Protein AF-A0AAU0L8W1-F1 (afdb_monomer)

Mean predicted aligned error: 10.15 Å

Nearest PDB structures (foldseek):
  1zbd-assembly1_B  TM=4.001E-01  e=3.201E+00  Rattus norvegicus
  7f5s-assembly1_LW  TM=3.213E-01  e=2.603E+00  Homo sapiens
  1t07-assembly1_A  TM=4.111E-01  e=8.411E+00  Pseudomonas aeruginosa

Secondary structure (DSSP, 8-state):
-----EEE-TTT--EEESSTTTEEE-TTSTTSEEEEEHHHHHHHHHHHHHHTTTS--HHHHHHHHHHHS--------

Sequence (77 aa):
MATASEKVCTTCGEPWPADEGFFRALVKSPDGLADQCNACVCDKYRRYRKRNHSRPRITDTLASIWMQHPVATASTA

Solvent-accessible surface area (backbone atoms only — not comparable to full-atom values): 4835 Å² total; per-residue (Å²): 133,86,78,73,52,72,40,60,18,79,79,80,67,52,75,40,59,66,39,68,91,41,18,46,78,26,84,90,36,97,81,36,40,46,61,47,32,47,69,60,52,52,50,51,54,51,53,50,47,68,76,44,67,86,61,78,50,74,66,58,54,49,52,52,55,62,71,69,50,73,80,79,87,69,86,81,137

Radius of gyration: 21.56 Å; Cα contacts (8 Å, |Δi|>4): 63; chains: 1; bounding box: 66×21×51 Å

pLDDT: mean 83.85, std 14.07, range [41.0, 97.19]

Foldseek 3Di:
DDPQDWAAAPPPRDIDGPDCQFFPQDCPDPSRTDNHTPVVVVVVVVVVCVVPVVDDDVVNVVVVVVVPDDPPPDDDD

Structure (mmCIF, N/CA/C/O backbone):
data_AF-A0AAU0L8W1-F1
#
_entry.id   AF-A0AAU0L8W1-F1
#
loop_
_atom_site.group_PDB
_atom_site.id
_atom_site.type_symbol
_atom_site.label_atom_id
_atom_site.label_alt_id
_atom_site.label_comp_id
_atom_site.label_asym_id
_atom_site.label_entity_id
_atom_site.label_seq_id
_atom_site.pdbx_PDB_ins_code
_atom_site.Cartn_x
_atom_site.Cartn_y
_atom_site.Cartn_z
_atom_site.occupancy
_atom_site.B_iso_or_equiv
_atom_site.auth_seq_id
_atom_site.auth_comp_id
_atom_site.auth_asym_id
_atom_site.auth_atom_id
_atom_site.pdbx_PDB_model_num
ATOM 1 N N . MET A 1 1 ? -0.761 -2.119 29.708 1.00 41.00 1 MET A N 1
ATOM 2 C CA . MET A 1 1 ? -1.383 -2.914 28.629 1.00 41.00 1 MET A CA 1
ATOM 3 C C . MET A 1 1 ? -1.756 -1.942 27.526 1.00 41.00 1 MET A C 1
ATOM 5 O O . MET A 1 1 ? -2.629 -1.120 27.756 1.00 41.00 1 MET A O 1
ATOM 9 N N . ALA A 1 2 ? -1.029 -1.934 26.406 1.00 52.12 2 ALA A N 1
ATOM 10 C CA . ALA A 1 2 ? -1.375 -1.075 25.277 1.00 52.12 2 ALA A CA 1
ATOM 11 C C . ALA A 1 2 ? -2.613 -1.670 24.596 1.00 52.12 2 ALA A C 1
ATOM 13 O O . ALA A 1 2 ? -2.554 -2.767 24.047 1.00 52.12 2 ALA A O 1
ATOM 14 N N . THR A 1 3 ? -3.746 -0.987 24.706 1.00 56.75 3 THR A N 1
ATOM 15 C CA . THR A 1 3 ? -4.950 -1.274 23.927 1.00 56.75 3 THR A CA 1
ATOM 16 C C . THR A 1 3 ? -4.621 -0.948 22.475 1.00 56.75 3 THR A C 1
ATOM 18 O O . THR A 1 3 ? -4.599 0.227 22.106 1.00 56.75 3 THR A O 1
ATOM 21 N N . ALA A 1 4 ? -4.257 -1.953 21.678 1.00 67.25 4 ALA A N 1
ATOM 22 C CA . ALA A 1 4 ? -3.999 -1.744 20.260 1.00 67.25 4 ALA A CA 1
ATOM 23 C C . ALA A 1 4 ? -5.278 -1.176 19.633 1.00 67.25 4 ALA A C 1
ATOM 25 O O . ALA A 1 4 ? -6.322 -1.822 19.668 1.00 67.25 4 ALA A O 1
ATOM 26 N N . SER A 1 5 ? -5.205 0.058 19.136 1.00 84.75 5 SER A N 1
ATOM 27 C CA . SER A 1 5 ? -6.303 0.648 18.376 1.00 84.75 5 SER A CA 1
ATOM 28 C C . SER A 1 5 ? -6.546 -0.232 17.150 1.00 84.75 5 SER A C 1
ATOM 30 O O . SER A 1 5 ? -5.584 -0.714 16.556 1.00 84.75 5 SER A O 1
ATOM 32 N N . GLU A 1 6 ? -7.794 -0.499 16.785 1.00 90.81 6 GLU A N 1
ATOM 33 C CA . GLU A 1 6 ? -8.126 -1.280 15.589 1.00 90.81 6 GLU A CA 1
ATOM 34 C C . GLU A 1 6 ? -8.404 -0.336 14.416 1.00 90.81 6 GLU A C 1
ATOM 36 O O . GLU A 1 6 ? -8.948 0.757 14.582 1.00 90.81 6 GLU A O 1
ATOM 41 N N . LYS A 1 7 ? -8.033 -0.753 13.207 1.00 92.31 7 LYS A N 1
ATOM 42 C CA . LYS A 1 7 ? -8.271 -0.021 11.965 1.00 92.31 7 LYS A CA 1
ATOM 43 C C . LYS A 1 7 ? -8.860 -0.951 10.916 1.00 92.31 7 LYS A C 1
ATOM 45 O O . LYS A 1 7 ? -8.390 -2.067 10.712 1.00 92.31 7 LYS A O 1
ATOM 50 N N . VAL A 1 8 ? -9.881 -0.471 10.212 1.00 95.38 8 VAL A N 1
ATOM 51 C CA . VAL A 1 8 ? -10.549 -1.227 9.147 1.00 95.38 8 VAL A CA 1
ATOM 52 C C . VAL A 1 8 ? -9.888 -0.933 7.806 1.00 95.38 8 VAL A C 1
ATOM 54 O O . VAL A 1 8 ? -9.718 0.224 7.420 1.00 95.38 8 VAL A O 1
ATOM 57 N N . CYS A 1 9 ? -9.524 -1.985 7.073 1.00 96.31 9 CYS A N 1
ATOM 58 C CA . CYS A 1 9 ? -8.991 -1.845 5.722 1.00 96.31 9 CYS A CA 1
ATOM 59 C C . CYS A 1 9 ? -10.093 -1.430 4.738 1.00 96.31 9 CYS A C 1
ATOM 61 O O . CYS A 1 9 ? -11.088 -2.134 4.581 1.00 96.31 9 CYS A O 1
ATOM 63 N N . THR A 1 10 ? -9.873 -0.362 3.970 1.00 95.69 10 THR A N 1
ATOM 64 C CA . THR A 1 10 ? -10.848 0.141 2.979 1.00 95.69 10 THR A CA 1
ATOM 65 C C . THR A 1 10 ? -11.064 -0.782 1.775 1.00 95.69 10 THR A C 1
ATOM 67 O O . THR A 1 10 ? -11.999 -0.580 1.007 1.00 95.69 10 THR A O 1
ATOM 70 N N . THR A 1 11 ? -10.197 -1.782 1.570 1.00 96.81 11 THR A N 1
ATOM 71 C CA . THR A 1 11 ? -10.273 -2.706 0.422 1.00 96.81 11 THR A CA 1
ATOM 72 C C . THR A 1 11 ? -10.895 -4.051 0.768 1.00 96.81 11 THR A C 1
ATOM 74 O O . THR A 1 11 ? -11.718 -4.539 0.000 1.00 96.81 11 THR A O 1
ATOM 77 N N . CYS A 1 12 ? -10.497 -4.671 1.883 1.00 96.56 12 CYS A N 1
ATOM 78 C CA . CYS A 1 12 ? -11.057 -5.962 2.292 1.00 96.56 12 CYS A CA 1
ATOM 79 C C . CYS A 1 12 ? -12.153 -5.842 3.355 1.00 96.56 12 CYS A C 1
ATOM 81 O O . CYS A 1 12 ? -12.851 -6.818 3.578 1.00 96.56 12 CYS A O 1
ATOM 83 N N . GLY A 1 13 ? -12.310 -4.684 4.006 1.00 95.81 13 GLY A N 1
ATOM 84 C CA . GLY A 1 13 ? -13.320 -4.463 5.049 1.00 95.81 13 GLY A CA 1
ATOM 85 C C . GLY A 1 13 ? -13.009 -5.116 6.399 1.00 95.81 13 GLY A C 1
ATOM 86 O O . GLY A 1 13 ? -13.755 -4.914 7.349 1.00 95.81 13 GLY A O 1
ATOM 87 N N . GLU A 1 14 ? -11.911 -5.863 6.501 1.00 94.75 14 GLU A N 1
ATOM 88 C CA . GLU A 1 14 ? -11.517 -6.549 7.735 1.00 94.75 14 GLU A CA 1
ATOM 89 C C . GLU A 1 14 ? -10.870 -5.579 8.743 1.00 94.75 14 GLU A C 1
ATOM 91 O O . GLU A 1 14 ? -10.027 -4.756 8.337 1.00 94.75 14 GLU A O 1
ATOM 96 N N . PRO A 1 15 ? -11.226 -5.675 10.039 1.00 93.75 15 PRO A N 1
ATOM 97 C CA . PRO A 1 15 ? -10.542 -4.968 11.111 1.00 93.75 15 PRO A CA 1
ATOM 98 C C . PRO A 1 15 ? -9.190 -5.629 11.405 1.00 93.75 15 PRO A C 1
ATOM 100 O O . PRO A 1 15 ? -9.087 -6.843 11.566 1.00 93.75 15 PRO A O 1
ATOM 103 N N . TRP A 1 16 ? -8.142 -4.816 11.490 1.00 93.00 16 TRP A N 1
ATOM 104 C CA . TRP A 1 16 ? -6.797 -5.244 11.863 1.00 93.00 16 TRP A CA 1
ATOM 105 C C . TRP A 1 16 ? -6.234 -4.318 12.939 1.00 93.00 16 TRP A C 1
ATOM 107 O O . TRP A 1 16 ? -6.644 -3.158 13.015 1.00 93.00 16 TRP A O 1
ATOM 117 N N . PRO A 1 17 ? -5.258 -4.770 13.739 1.00 92.44 17 PRO A N 1
ATOM 118 C CA . PRO A 1 17 ? -4.532 -3.879 14.634 1.00 92.44 17 PRO A CA 1
ATOM 119 C C . PRO A 1 17 ? -3.952 -2.691 13.852 1.00 92.44 17 PRO A C 1
ATOM 121 O O . PRO A 1 17 ? -3.331 -2.882 12.804 1.00 92.44 17 PRO A O 1
ATOM 124 N N . ALA A 1 18 ? -4.154 -1.470 14.346 1.00 91.38 18 ALA A N 1
ATOM 125 C CA . ALA A 1 18 ? -3.596 -0.230 13.809 1.00 91.38 18 ALA A CA 1
ATOM 126 C C . ALA A 1 18 ? -2.100 -0.134 14.152 1.00 91.38 18 ALA A C 1
ATOM 128 O O . ALA A 1 18 ? -1.651 0.753 14.873 1.00 91.38 18 ALA A O 1
ATOM 129 N N . ASP A 1 19 ? -1.348 -1.103 13.647 1.00 90.31 19 ASP A N 1
ATOM 130 C CA . ASP A 1 19 ? 0.081 -1.283 13.842 1.00 90.31 19 ASP A CA 1
ATOM 131 C C . ASP A 1 19 ? 0.797 -1.301 12.486 1.00 90.31 19 ASP A C 1
ATOM 133 O O . ASP A 1 19 ? 0.216 -1.669 11.454 1.00 90.31 19 ASP A O 1
ATOM 137 N N . GLU A 1 20 ? 2.079 -0.934 12.492 1.00 89.69 20 GLU A N 1
ATOM 138 C CA . GLU A 1 20 ? 2.916 -0.888 11.291 1.00 89.69 20 GLU A CA 1
ATOM 139 C C . GLU A 1 20 ? 3.104 -2.266 10.623 1.00 89.69 20 GLU A C 1
ATOM 141 O O . GLU A 1 20 ? 3.360 -2.358 9.417 1.00 89.69 20 GLU A O 1
ATOM 146 N N . GLY A 1 21 ? 2.904 -3.357 11.370 1.00 91.38 21 GLY A N 1
ATOM 147 C CA . GLY A 1 21 ? 2.894 -4.720 10.845 1.00 91.38 21 GLY A CA 1
ATOM 148 C C . GLY A 1 21 ? 1.730 -5.003 9.887 1.00 91.38 21 GLY A C 1
ATOM 149 O O . GLY A 1 21 ? 1.896 -5.745 8.912 1.00 91.38 21 GLY A O 1
ATOM 150 N N . PHE A 1 22 ? 0.565 -4.378 10.099 1.00 93.06 22 PHE A N 1
ATOM 151 C CA . PHE A 1 22 ? -0.638 -4.593 9.280 1.00 93.06 22 PHE A CA 1
ATOM 152 C C . PHE A 1 22 ? -0.900 -3.463 8.285 1.00 93.06 22 PHE A C 1
ATOM 154 O O . PHE A 1 22 ? -1.389 -3.723 7.179 1.00 93.06 22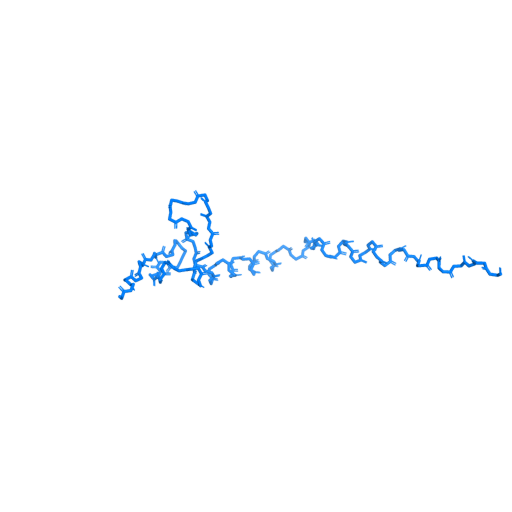 PHE A O 1
ATOM 161 N N . PHE A 1 23 ? -0.539 -2.232 8.639 1.00 94.94 23 PHE A N 1
ATOM 162 C CA . PHE A 1 23 ? -0.696 -1.049 7.801 1.00 94.94 23 PHE A CA 1
ATOM 163 C C . PHE A 1 23 ? 0.645 -0.346 7.647 1.00 94.94 23 PHE A C 1
ATOM 165 O O . PHE A 1 23 ? 1.300 -0.035 8.627 1.00 94.94 23 PHE A O 1
ATOM 172 N N . ARG A 1 24 ? 1.058 -0.015 6.422 1.00 94.12 24 ARG A N 1
ATOM 173 C CA . ARG A 1 24 ? 2.263 0.810 6.238 1.00 94.12 24 ARG A CA 1
ATOM 174 C C . ARG A 1 24 ? 2.112 2.181 6.904 1.00 94.12 24 ARG A C 1
ATOM 176 O O . ARG A 1 24 ? 1.042 2.794 6.824 1.00 94.12 24 ARG A O 1
ATOM 183 N N . ALA A 1 25 ? 3.220 2.706 7.415 1.00 94.38 25 ALA A N 1
ATOM 184 C CA . ALA A 1 25 ? 3.308 4.092 7.843 1.00 94.38 25 ALA A CA 1
ATOM 185 C C . ALA A 1 25 ? 3.006 5.046 6.671 1.00 94.38 25 ALA A C 1
ATOM 187 O O . ALA A 1 25 ? 3.517 4.903 5.554 1.00 94.38 25 ALA A O 1
ATOM 188 N N . LEU A 1 26 ? 2.145 6.026 6.925 1.00 93.62 26 LEU A N 1
ATOM 189 C CA . LEU A 1 26 ? 1.753 7.066 5.987 1.00 93.62 26 LEU A CA 1
ATOM 190 C C . LEU A 1 26 ? 1.623 8.398 6.727 1.00 93.62 26 LEU A C 1
ATOM 192 O O . LEU A 1 26 ? 0.550 8.758 7.201 1.00 93.62 26 LEU A O 1
ATOM 196 N N . VAL A 1 27 ? 2.710 9.171 6.739 1.00 90.81 27 VAL A N 1
ATOM 197 C CA . VAL A 1 27 ? 2.824 10.472 7.436 1.00 90.81 27 VAL A CA 1
ATOM 198 C C . VAL A 1 27 ? 1.737 11.476 7.031 1.00 90.81 27 VAL A C 1
ATOM 200 O O . VAL A 1 27 ? 1.367 12.348 7.804 1.00 90.81 27 VAL A O 1
ATOM 203 N N . LYS A 1 28 ? 1.201 11.357 5.811 1.00 90.75 28 LYS A N 1
ATOM 204 C CA . LYS A 1 28 ? 0.134 12.236 5.308 1.00 90.75 28 LYS A CA 1
ATOM 205 C C . LYS A 1 28 ? -1.249 11.930 5.890 1.00 90.75 28 LYS A C 1
ATOM 207 O O . LYS A 1 28 ? -2.168 12.710 5.673 1.00 90.75 28 LYS A O 1
ATOM 212 N N . SER A 1 29 ? -1.420 10.777 6.529 1.00 89.06 29 SER A N 1
ATOM 213 C CA . SER A 1 29 ? -2.693 10.386 7.132 1.00 89.06 29 SER A CA 1
ATOM 214 C C . SER A 1 29 ? -2.776 10.887 8.577 1.00 89.06 29 SER A C 1
ATOM 216 O O . SER A 1 29 ? -1.742 10.933 9.244 1.00 89.06 29 SER A O 1
ATOM 218 N N . PRO A 1 30 ? -3.977 11.233 9.072 1.00 85.75 30 PRO A N 1
ATOM 219 C CA . PRO A 1 30 ? -4.154 11.723 10.441 1.00 85.75 30 PRO A CA 1
ATOM 220 C C . PRO A 1 30 ? -3.659 10.720 11.494 1.00 85.75 30 PRO A C 1
ATOM 222 O O . PRO A 1 30 ? -3.076 11.133 12.490 1.00 85.75 30 PRO A O 1
ATOM 225 N N . ASP A 1 31 ? -3.807 9.417 11.231 1.00 85.75 31 ASP A N 1
ATOM 226 C CA . ASP A 1 31 ? -3.383 8.343 12.143 1.00 85.75 31 ASP A CA 1
ATOM 227 C C . ASP A 1 31 ? -1.942 7.868 11.897 1.00 85.75 31 ASP A C 1
ATOM 229 O O . ASP A 1 31 ? -1.492 6.900 12.504 1.00 85.75 31 ASP A O 1
ATOM 233 N N . GLY A 1 32 ? -1.233 8.460 10.932 1.00 91.88 32 GLY A N 1
ATOM 234 C CA . GLY A 1 32 ? 0.1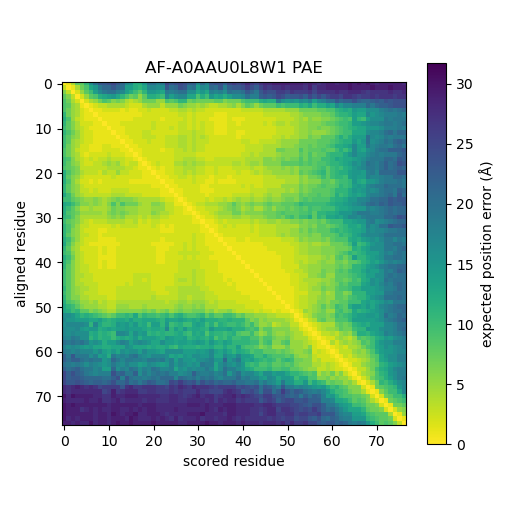07 8.016 10.542 1.00 91.88 32 GLY A CA 1
ATOM 235 C C . GLY A 1 32 ? 0.165 6.648 9.845 1.00 91.88 32 GLY A C 1
ATOM 236 O O . GLY A 1 32 ? 1.260 6.179 9.545 1.00 91.88 32 GLY A O 1
ATOM 237 N N . LEU A 1 33 ? -0.973 6.023 9.521 1.00 94.25 33 LEU A N 1
ATOM 238 C CA . LEU A 1 33 ? -1.080 4.706 8.883 1.00 94.25 33 LEU A CA 1
ATOM 239 C C . LEU A 1 33 ? -1.929 4.747 7.608 1.00 94.25 33 LEU A C 1
ATOM 241 O O . LEU A 1 33 ? -2.943 5.441 7.525 1.00 94.25 33 LEU A O 1
ATOM 245 N N . ALA A 1 34 ? -1.583 3.925 6.619 1.00 94.38 34 ALA A N 1
ATOM 246 C CA . ALA A 1 34 ? -2.373 3.795 5.397 1.00 94.38 34 ALA A CA 1
ATOM 247 C C . ALA A 1 34 ? -3.806 3.291 5.649 1.00 94.38 34 ALA A C 1
ATOM 249 O O . ALA A 1 34 ? -4.109 2.669 6.662 1.00 94.38 34 ALA A O 1
ATOM 25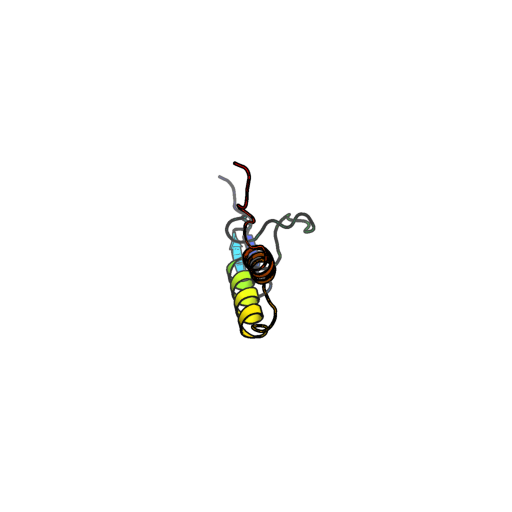0 N N . ASP A 1 35 ? -4.688 3.558 4.689 1.00 94.38 35 ASP A N 1
ATOM 251 C CA . ASP A 1 35 ? -6.084 3.106 4.632 1.00 94.38 35 ASP A CA 1
ATOM 252 C C . ASP A 1 35 ? -6.223 1.617 4.258 1.00 94.38 35 ASP A C 1
ATOM 254 O O . ASP A 1 35 ? -7.197 0.953 4.605 1.00 94.38 35 ASP A O 1
ATOM 258 N N . GLN A 1 36 ? -5.230 1.092 3.539 1.00 96.19 36 GLN A N 1
ATOM 259 C CA . GLN A 1 36 ? -5.181 -0.284 3.051 1.00 96.19 36 GLN A CA 1
ATOM 260 C C . GLN A 1 36 ? -4.198 -1.130 3.850 1.00 96.19 36 GLN A C 1
ATOM 262 O O . GLN A 1 36 ? -3.050 -0.723 4.050 1.00 96.19 36 GLN A O 1
ATOM 267 N N . CYS A 1 37 ? -4.616 -2.349 4.198 1.00 96.19 37 CYS A N 1
ATOM 268 C CA . CYS A 1 37 ? -3.732 -3.332 4.813 1.00 96.19 37 CYS A CA 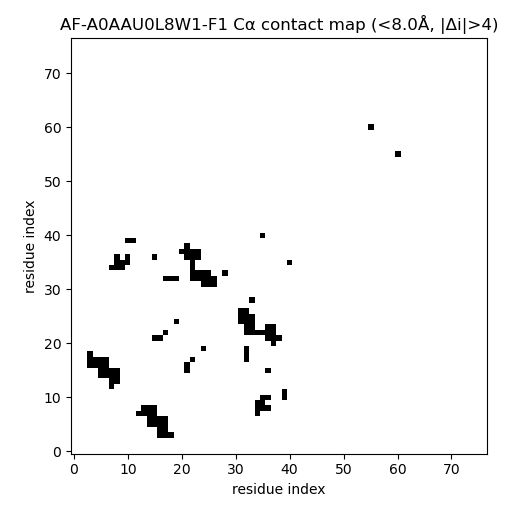1
ATOM 269 C C . CYS A 1 37 ? -2.635 -3.792 3.840 1.00 96.19 37 CYS A C 1
ATOM 271 O O . CYS A 1 37 ? -2.802 -3.794 2.612 1.00 96.19 37 CYS A O 1
ATOM 273 N N . ASN A 1 38 ? -1.516 -4.241 4.401 1.00 95.81 38 ASN A N 1
ATOM 274 C CA . ASN A 1 38 ? -0.339 -4.683 3.659 1.00 95.81 38 ASN A CA 1
ATOM 275 C C . ASN A 1 38 ? -0.670 -5.807 2.660 1.00 95.81 38 ASN A C 1
ATOM 277 O O . ASN A 1 38 ? -0.181 -5.784 1.530 1.00 95.81 38 ASN A O 1
ATOM 281 N N . ALA A 1 39 ? -1.569 -6.732 3.011 1.00 95.94 39 ALA A N 1
ATOM 282 C CA . ALA A 1 39 ? -2.011 -7.800 2.112 1.00 95.94 39 ALA A CA 1
ATOM 283 C C . ALA A 1 39 ? -2.696 -7.258 0.843 1.00 95.94 39 ALA A C 1
ATOM 285 O O . ALA A 1 39 ? -2.336 -7.643 -0.275 1.00 95.94 39 ALA A O 1
ATOM 286 N N . CYS A 1 40 ? -3.630 -6.313 0.997 1.00 97.19 40 CYS A N 1
ATOM 287 C CA . CYS A 1 40 ? -4.326 -5.683 -0.129 1.00 97.19 40 CYS A CA 1
ATOM 288 C C . CYS A 1 40 ? -3.361 -4.885 -1.012 1.00 97.19 40 CYS A C 1
ATOM 290 O O . CYS A 1 40 ? -3.421 -4.962 -2.241 1.00 97.19 40 CYS A O 1
ATOM 292 N N . VAL A 1 41 ? -2.424 -4.162 -0.395 1.00 95.75 41 VAL A N 1
ATOM 293 C CA . VAL A 1 41 ? -1.385 -3.412 -1.111 1.00 95.75 41 VAL A CA 1
ATOM 294 C C . VAL A 1 41 ? -0.490 -4.356 -1.925 1.00 95.75 41 VAL A C 1
ATOM 296 O O . VAL A 1 41 ? -0.245 -4.111 -3.111 1.00 95.75 41 VAL A O 1
ATOM 299 N N . CYS A 1 42 ? -0.043 -5.462 -1.331 1.00 95.31 42 CYS A N 1
ATOM 300 C CA . CYS A 1 42 ? 0.770 -6.476 -2.000 1.00 95.31 42 CYS A CA 1
ATOM 301 C C . CYS A 1 42 ? 0.052 -7.087 -3.206 1.00 95.31 42 CYS A C 1
ATOM 303 O O . CYS A 1 42 ? 0.632 -7.170 -4.296 1.00 95.31 42 CYS A O 1
ATOM 305 N N . ASP A 1 43 ? -1.215 -7.475 -3.049 1.00 96.44 43 ASP A N 1
ATOM 306 C CA . ASP A 1 43 ? -1.984 -8.054 -4.146 1.00 96.44 43 ASP A CA 1
ATOM 307 C C . ASP A 1 43 ? -2.264 -7.025 -5.254 1.00 96.44 43 ASP A C 1
ATOM 309 O O . ASP A 1 43 ? -2.086 -7.325 -6.438 1.00 96.44 43 ASP A O 1
ATOM 313 N N . LYS A 1 44 ? -2.563 -5.768 -4.895 1.00 95.25 44 LYS A N 1
ATOM 314 C CA . LYS A 1 44 ? -2.691 -4.656 -5.850 1.00 95.25 44 LYS A CA 1
ATOM 315 C C . LYS A 1 44 ? -1.435 -4.509 -6.712 1.00 95.25 44 LYS A C 1
ATOM 317 O O . LYS A 1 44 ? -1.531 -4.500 -7.942 1.00 95.25 44 LYS A O 1
ATOM 322 N N . TYR A 1 45 ? -0.249 -4.447 -6.102 1.00 92.88 45 TYR A N 1
ATOM 323 C CA . TYR A 1 45 ? 1.008 -4.336 -6.850 1.00 92.88 45 TYR A CA 1
ATOM 324 C C . TYR A 1 45 ? 1.344 -5.601 -7.645 1.00 92.88 45 TYR A C 1
ATOM 326 O O . TYR A 1 45 ? 1.922 -5.515 -8.732 1.00 92.88 45 TYR A O 1
ATOM 334 N N . ARG A 1 46 ? 0.979 -6.789 -7.152 1.00 93.50 46 ARG A N 1
ATOM 335 C CA . ARG A 1 46 ? 1.116 -8.045 -7.903 1.00 93.50 46 ARG A CA 1
ATOM 336 C C . ARG A 1 46 ? 0.251 -8.034 -9.165 1.00 93.50 46 ARG A C 1
ATOM 338 O O . ARG A 1 46 ? 0.761 -8.339 -10.242 1.00 93.50 46 ARG A O 1
ATOM 345 N N . ARG A 1 47 ? -1.024 -7.644 -9.061 1.00 94.31 47 ARG A N 1
ATOM 346 C CA . ARG A 1 47 ? -1.941 -7.512 -10.209 1.00 94.31 47 ARG A CA 1
ATOM 347 C C . ARG A 1 47 ? -1.452 -6.459 -11.200 1.00 94.31 47 ARG A C 1
ATOM 349 O O . ARG A 1 47 ? -1.450 -6.722 -12.400 1.00 94.31 47 ARG A O 1
ATOM 356 N N . TYR A 1 48 ? -0.989 -5.309 -10.708 1.00 92.75 48 TYR A N 1
ATOM 357 C CA . TYR A 1 48 ? -0.411 -4.255 -11.544 1.00 92.75 48 TYR A CA 1
ATOM 358 C C . TYR A 1 48 ? 0.788 -4.766 -12.354 1.00 92.75 48 TYR A C 1
ATOM 360 O O . TYR A 1 48 ? 0.814 -4.598 -13.570 1.00 92.75 48 TYR A O 1
ATOM 368 N N . ARG A 1 49 ? 1.731 -5.472 -11.712 1.00 88.94 49 ARG A N 1
ATOM 369 C CA . ARG A 1 49 ? 2.899 -6.062 -12.390 1.00 88.94 49 ARG A CA 1
ATOM 370 C C . ARG A 1 49 ? 2.518 -7.095 -13.449 1.00 88.94 49 ARG A C 1
ATOM 372 O O . ARG A 1 49 ? 3.106 -7.089 -14.521 1.00 88.94 49 ARG A O 1
ATOM 379 N N . LYS A 1 50 ? 1.526 -7.952 -13.178 1.00 90.81 50 LYS A N 1
ATOM 380 C CA . LYS A 1 50 ? 1.036 -8.928 -14.168 1.00 90.81 50 LYS A CA 1
ATOM 381 C C . LYS A 1 50 ? 0.405 -8.250 -15.386 1.00 90.81 50 LYS A C 1
ATOM 383 O O . LYS A 1 50 ? 0.645 -8.675 -16.508 1.00 90.81 50 LYS A O 1
ATOM 388 N N . ARG A 1 51 ? -0.391 -7.196 -15.170 1.00 91.75 51 ARG A N 1
ATOM 389 C CA . ARG A 1 51 ? -1.048 -6.447 -16.255 1.00 91.75 51 ARG A CA 1
ATOM 390 C C . ARG A 1 51 ? -0.067 -5.598 -17.062 1.00 91.75 51 ARG A C 1
ATOM 392 O O . ARG A 1 51 ? -0.261 -5.426 -18.255 1.00 91.75 51 ARG A O 1
ATOM 399 N N . ASN A 1 52 ? 0.977 -5.081 -16.420 1.00 91.25 52 ASN A N 1
ATOM 400 C CA . ASN A 1 52 ? 1.922 -4.131 -17.003 1.00 91.25 52 ASN A CA 1
ATOM 401 C C . ASN A 1 52 ? 3.324 -4.746 -17.147 1.00 91.25 52 ASN A C 1
ATOM 403 O O . ASN A 1 52 ? 4.318 -4.119 -16.786 1.00 91.25 52 ASN A O 1
ATOM 407 N N . HIS A 1 53 ? 3.397 -5.994 -17.628 1.00 80.81 53 HIS A N 1
ATOM 408 C CA . HIS A 1 53 ? 4.657 -6.742 -17.749 1.00 80.81 53 HIS A CA 1
ATOM 409 C C . HIS A 1 53 ? 5.677 -6.053 -18.672 1.00 80.81 53 HIS A C 1
ATOM 411 O O . HIS A 1 53 ? 6.875 -6.257 -18.527 1.00 80.81 53 HIS A O 1
ATOM 417 N N . SER A 1 54 ? 5.192 -5.226 -19.600 1.00 80.88 54 SER A N 1
ATOM 418 C CA . SER A 1 54 ? 5.982 -4.503 -20.597 1.00 80.88 54 SER A CA 1
ATOM 419 C C . SER A 1 54 ? 6.667 -3.254 -20.041 1.00 80.88 54 SER A C 1
ATOM 421 O O . SER A 1 54 ? 7.470 -2.646 -20.742 1.00 80.88 54 SER A O 1
ATOM 423 N N . ARG A 1 55 ? 6.350 -2.826 -18.808 1.00 80.69 55 ARG A N 1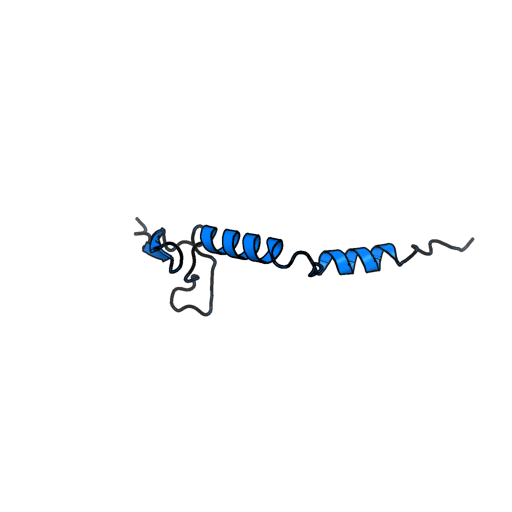
ATOM 424 C CA . ARG A 1 55 ? 7.060 -1.714 -18.170 1.00 80.69 55 ARG A CA 1
ATOM 425 C C . ARG A 1 55 ? 8.365 -2.224 -17.547 1.00 80.69 55 ARG A C 1
ATOM 427 O O . ARG A 1 55 ? 8.284 -2.931 -16.537 1.00 80.69 55 ARG A O 1
ATOM 434 N N . PRO A 1 56 ? 9.541 -1.847 -18.087 1.00 75.12 56 PRO A N 1
ATOM 435 C CA . PRO A 1 56 ? 10.814 -2.230 -17.494 1.00 75.12 56 PRO A CA 1
ATOM 436 C C . PRO A 1 56 ? 10.919 -1.645 -16.086 1.00 75.12 56 PRO A C 1
ATOM 438 O O . PRO A 1 56 ? 10.527 -0.499 -15.834 1.00 75.12 56 PRO A O 1
ATOM 441 N N . ARG A 1 57 ? 11.428 -2.437 -15.142 1.00 79.19 57 ARG A N 1
ATOM 442 C CA . ARG A 1 57 ? 11.814 -1.920 -13.830 1.00 79.19 57 ARG A CA 1
ATOM 443 C C . ARG A 1 57 ? 13.047 -1.049 -14.020 1.00 79.19 57 ARG A C 1
ATOM 445 O O . ARG A 1 57 ? 13.876 -1.312 -14.884 1.00 79.19 57 ARG A O 1
ATOM 452 N N . ILE A 1 58 ? 13.222 -0.057 -13.152 1.00 81.50 58 ILE A N 1
ATOM 453 C CA . ILE A 1 58 ? 14.422 0.792 -13.188 1.00 81.50 58 ILE A CA 1
ATOM 454 C C . ILE A 1 58 ? 15.719 -0.029 -13.015 1.00 81.50 58 ILE A C 1
ATOM 456 O O . ILE A 1 58 ? 16.778 0.331 -13.524 1.00 81.50 58 ILE A O 1
ATOM 460 N N . THR A 1 59 ? 15.621 -1.180 -12.341 1.00 80.12 59 THR A N 1
ATOM 461 C CA . THR A 1 59 ? 16.702 -2.165 -12.217 1.00 80.12 59 THR A CA 1
ATOM 462 C C . THR A 1 59 ? 17.078 -2.787 -13.558 1.00 80.12 59 THR A C 1
ATOM 464 O O . THR A 1 59 ? 18.257 -3.006 -13.808 1.00 80.12 59 THR A O 1
ATOM 467 N N . ASP A 1 60 ? 16.102 -3.026 -14.436 1.00 79.81 60 ASP A N 1
ATOM 468 C CA . ASP A 1 60 ? 16.328 -3.616 -15.759 1.00 79.81 60 ASP A CA 1
ATOM 469 C C . ASP A 1 60 ? 17.072 -2.613 -16.661 1.00 79.81 60 ASP A C 1
ATOM 471 O O . ASP A 1 60 ? 17.986 -2.977 -17.405 1.00 79.81 60 ASP A O 1
ATOM 475 N N . THR A 1 61 ? 16.755 -1.317 -16.531 1.00 80.06 61 THR A N 1
ATOM 476 C CA . THR A 1 61 ? 17.499 -0.242 -17.207 1.00 80.06 61 THR A CA 1
ATOM 477 C C . THR A 1 61 ? 18.917 -0.069 -16.660 1.00 80.06 61 THR A C 1
ATOM 479 O O . THR A 1 61 ? 19.848 0.062 -17.448 1.00 80.06 61 THR A O 1
ATOM 482 N N . LEU A 1 62 ? 19.120 -0.131 -15.338 1.00 81.50 62 LEU A N 1
ATOM 483 C CA . LEU A 1 62 ? 20.459 -0.058 -14.728 1.00 81.50 62 LEU A CA 1
ATOM 484 C C . LEU A 1 62 ? 21.349 -1.235 -15.150 1.00 81.50 62 LEU A C 1
ATOM 486 O O . LEU A 1 62 ? 22.503 -1.028 -15.515 1.00 81.50 62 LEU A O 1
ATOM 490 N N . ALA A 1 63 ? 20.803 -2.452 -15.172 1.00 79.31 63 ALA A N 1
ATOM 491 C CA . ALA A 1 63 ? 21.517 -3.634 -15.647 1.00 79.31 63 ALA A CA 1
ATOM 492 C C . ALA A 1 63 ? 21.934 -3.497 -17.121 1.00 79.31 63 ALA A C 1
ATOM 494 O O . ALA A 1 63 ? 23.042 -3.880 -17.489 1.00 79.31 63 ALA A O 1
ATOM 495 N N . SER A 1 64 ? 21.078 -2.898 -17.955 1.00 76.06 64 SER A N 1
ATOM 496 C CA . SER A 1 64 ? 21.395 -2.623 -19.362 1.00 76.06 64 SER A CA 1
ATOM 497 C C . SER A 1 64 ? 22.566 -1.647 -19.508 1.00 76.06 64 SER A C 1
ATOM 499 O O . SER A 1 64 ? 23.434 -1.869 -20.346 1.00 76.06 64 SER A O 1
ATOM 501 N N . ILE A 1 65 ? 22.628 -0.609 -18.667 1.00 79.56 65 ILE A N 1
ATOM 502 C CA . ILE A 1 65 ? 23.740 0.355 -18.644 1.00 79.56 65 ILE A CA 1
ATOM 503 C C . ILE A 1 65 ? 25.041 -0.334 -18.209 1.00 79.56 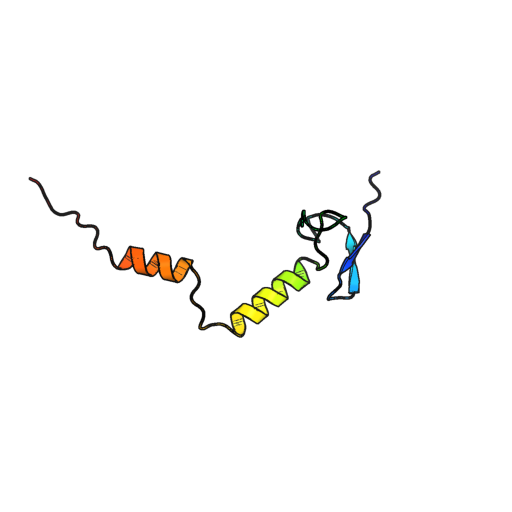65 ILE A C 1
ATOM 505 O O . ILE A 1 65 ? 26.069 -0.179 -18.861 1.00 79.56 65 ILE A O 1
ATOM 509 N N . TRP A 1 66 ? 25.001 -1.146 -17.147 1.00 74.81 66 TRP A N 1
ATOM 510 C CA . TRP A 1 66 ? 26.184 -1.869 -16.664 1.00 74.81 66 TRP A CA 1
ATOM 511 C C . TRP A 1 66 ? 26.695 -2.936 -17.637 1.00 74.81 66 TRP A C 1
ATOM 513 O O . TRP A 1 66 ? 27.898 -3.159 -17.694 1.00 74.81 66 TRP A O 1
ATOM 523 N N . MET A 1 67 ? 25.821 -3.560 -18.432 1.00 73.50 67 MET A N 1
ATOM 524 C CA . MET A 1 67 ? 26.227 -4.526 -19.462 1.00 73.50 67 MET A CA 1
ATOM 525 C C . MET A 1 67 ? 26.758 -3.874 -20.749 1.00 73.50 67 MET A C 1
ATOM 527 O O . MET A 1 67 ? 27.442 -4.538 -21.522 1.00 73.50 67 MET A O 1
ATOM 531 N N . GLN A 1 68 ? 26.466 -2.592 -20.994 1.00 66.56 68 GLN A N 1
ATOM 532 C CA . GLN A 1 68 ? 26.934 -1.858 -22.181 1.00 66.56 68 GLN A CA 1
ATOM 533 C C . GLN A 1 68 ? 28.305 -1.204 -21.998 1.00 66.56 68 GLN A C 1
ATOM 535 O O . GLN A 1 68 ? 28.908 -0.780 -22.982 1.00 66.56 68 GLN A O 1
ATOM 540 N N . HIS A 1 69 ? 28.816 -1.118 -20.770 1.00 61.38 69 HIS A N 1
ATOM 541 C CA . HIS A 1 69 ? 30.174 -0.652 -20.522 1.00 61.38 69 HIS A CA 1
ATOM 542 C C . HIS A 1 69 ? 31.117 -1.861 -20.533 1.00 61.38 69 HIS A C 1
ATOM 544 O O . HIS A 1 69 ? 31.174 -2.578 -19.531 1.00 61.38 69 HIS A O 1
ATOM 550 N N . PRO A 1 70 ? 31.883 -2.115 -21.614 1.00 57.81 70 PRO A N 1
ATOM 551 C CA . PRO A 1 70 ? 33.054 -2.958 -21.468 1.00 57.81 70 PRO A CA 1
ATOM 552 C C . PRO A 1 70 ? 33.918 -2.273 -20.414 1.00 57.81 70 PRO A C 1
ATOM 554 O O . PRO A 1 70 ? 34.259 -1.095 -20.555 1.00 57.81 70 PRO A O 1
ATOM 557 N N . VAL A 1 71 ? 34.217 -2.977 -19.322 1.00 60.44 71 VAL A N 1
ATOM 558 C CA . VAL A 1 71 ? 35.238 -2.517 -18.390 1.00 60.44 71 VAL A CA 1
ATOM 559 C C . VAL A 1 71 ? 36.503 -2.408 -19.239 1.00 60.44 71 VAL A C 1
ATOM 561 O O . VAL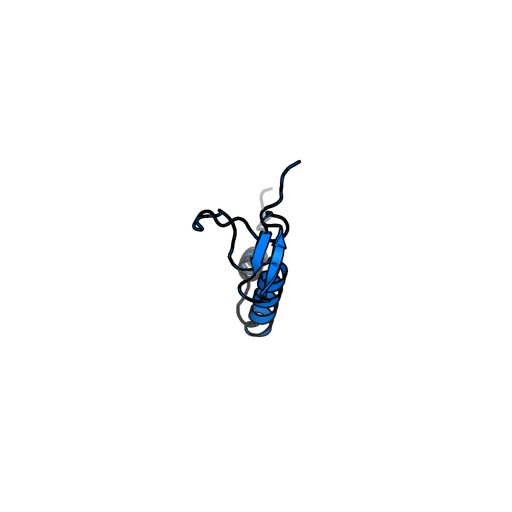 A 1 71 ? 37.063 -3.404 -19.692 1.00 60.44 71 VAL A O 1
ATOM 564 N N . ALA A 1 72 ? 36.871 -1.184 -19.608 1.00 56.50 72 ALA A N 1
ATOM 56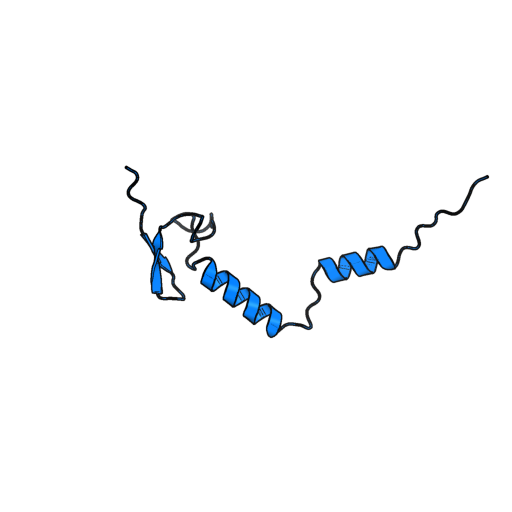5 C CA . ALA A 1 72 ? 38.088 -0.916 -20.347 1.00 56.50 72 ALA A CA 1
ATOM 566 C C . ALA A 1 72 ? 39.244 -1.083 -19.359 1.00 56.50 72 ALA A C 1
ATOM 568 O O . ALA A 1 72 ? 39.872 -0.122 -18.931 1.00 56.50 72 ALA A O 1
ATOM 569 N N . THR A 1 73 ? 39.502 -2.321 -18.945 1.00 60.62 73 THR A N 1
ATOM 570 C CA . THR A 1 73 ? 40.787 -2.715 -18.382 1.00 60.62 73 THR A CA 1
ATOM 571 C C . THR A 1 73 ? 41.726 -2.918 -19.562 1.00 60.62 73 THR A C 1
ATOM 573 O O . THR A 1 73 ? 42.011 -4.044 -19.962 1.00 60.62 73 THR A O 1
ATOM 576 N N . ALA A 1 74 ? 42.142 -1.815 -20.176 1.00 56.81 74 ALA A N 1
ATOM 577 C CA . ALA A 1 74 ? 43.212 -1.811 -21.156 1.00 56.81 74 ALA A CA 1
ATOM 578 C C . ALA A 1 74 ? 44.226 -0.723 -20.788 1.00 56.81 74 ALA A C 1
ATOM 580 O O . ALA A 1 74 ? 43.922 0.465 -20.867 1.00 56.81 74 ALA A O 1
ATOM 581 N N . SER A 1 75 ? 45.431 -1.204 -20.458 1.00 56.00 75 SER A N 1
ATOM 582 C CA . SER A 1 75 ? 46.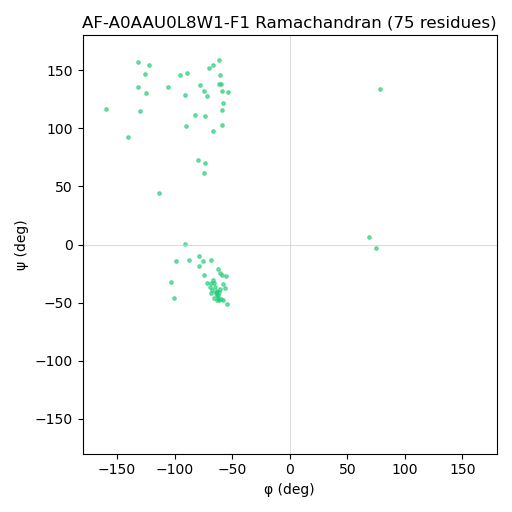730 -0.511 -20.498 1.00 56.00 75 SER A CA 1
ATOM 583 C C . SER A 1 75 ? 47.020 0.444 -19.333 1.00 56.00 75 SER A C 1
ATOM 585 O O . SER A 1 75 ? 46.197 1.260 -18.945 1.00 56.00 75 SER A O 1
ATOM 587 N N . THR A 1 76 ? 48.200 0.414 -18.708 1.00 53.22 76 THR A N 1
ATOM 588 C CA . THR A 1 76 ? 49.550 0.479 -19.314 1.00 53.22 76 THR A CA 1
ATOM 589 C C . THR A 1 76 ? 50.542 -0.103 -18.284 1.00 53.22 76 THR A C 1
ATOM 591 O O . THR A 1 76 ? 50.426 0.242 -17.111 1.00 53.22 76 THR A O 1
ATOM 594 N N . ALA A 1 77 ? 51.223 -1.221 -18.569 1.00 58.38 77 ALA A N 1
ATOM 595 C CA . ALA A 1 77 ? 52.579 -1.345 -19.142 1.00 58.38 77 ALA A CA 1
ATOM 596 C C . ALA A 1 77 ? 53.675 -0.663 -18.309 1.00 58.38 77 ALA A C 1
ATOM 598 O O . ALA A 1 77 ? 53.622 0.579 -18.178 1.00 58.38 77 ALA A O 1
#